Protein AF-A0A141RJ95-F1 (afdb_monomer_lite)

Foldseek 3Di:
DDKDAPPDDLCVQLVCQAVCNVVDDDDDDDDPPDDDDDLRIWDKDWDDDQQWTWIKTDRNVVRDIDIDIDRHPDGRSVVSNVVVVVVVVVD

Radius of gyration: 13.74 Å; chains: 1; bounding box: 33×29×35 Å

Structure (mmCIF, N/CA/C/O backbone):
data_AF-A0A141RJ95-F1
#
_entry.id   AF-A0A141RJ95-F1
#
loop_
_atom_site.group_PDB
_atom_site.id
_atom_site.type_symbol
_atom_site.label_atom_id
_atom_site.label_alt_id
_atom_site.label_comp_id
_atom_site.label_asym_id
_atom_site.label_entity_id
_atom_site.label_seq_id
_atom_site.pdbx_PDB_ins_code
_atom_site.Cartn_x
_atom_site.Cartn_y
_atom_site.Cartn_z
_atom_site.occupancy
_atom_site.B_iso_or_equiv
_atom_site.auth_seq_id
_atom_site.auth_comp_id
_atom_site.auth_asym_id
_atom_site.auth_atom_id
_atom_site.pdbx_PDB_model_num
ATOM 1 N N . TRP A 1 1 ? 3.811 -1.349 8.640 1.00 95.94 1 TRP A N 1
ATOM 2 C CA . TRP A 1 1 ? 2.672 -1.014 7.769 1.00 95.94 1 TRP A CA 1
ATOM 3 C C . TRP A 1 1 ? 2.672 0.475 7.518 1.00 95.94 1 TRP A C 1
ATOM 5 O O . TRP A 1 1 ? 3.040 1.210 8.426 1.00 95.94 1 TRP A O 1
ATOM 15 N N . GLU A 1 2 ? 2.277 0.897 6.324 1.00 96.44 2 GLU A N 1
ATOM 16 C CA . GLU A 1 2 ? 1.899 2.287 6.043 1.00 96.44 2 GLU A CA 1
ATOM 17 C C . GLU A 1 2 ? 0.369 2.372 6.145 1.00 96.44 2 GLU A C 1
ATOM 19 O O . GLU A 1 2 ? -0.324 1.417 5.778 1.00 96.44 2 GLU A O 1
ATOM 24 N N . MET A 1 3 ? -0.151 3.446 6.743 1.00 96.88 3 MET A N 1
ATOM 25 C CA . MET A 1 3 ? -1.560 3.550 7.139 1.00 96.88 3 MET A CA 1
ATOM 26 C C . MET A 1 3 ? -2.119 4.916 6.753 1.00 96.88 3 MET A C 1
ATOM 28 O O . MET A 1 3 ? -1.527 5.939 7.095 1.00 96.88 3 MET A O 1
ATOM 32 N N . LEU A 1 4 ? -3.270 4.925 6.081 1.00 96.75 4 LEU A N 1
ATOM 33 C CA . LEU A 1 4 ? -4.055 6.131 5.810 1.00 96.75 4 LEU A CA 1
ATOM 34 C C . LEU A 1 4 ? -5.459 5.969 6.389 1.00 96.75 4 LEU A C 1
ATOM 36 O O . LEU A 1 4 ? -6.014 4.870 6.356 1.00 96.75 4 LEU A O 1
ATOM 40 N N . ASN A 1 5 ? -6.042 7.056 6.896 1.00 96.44 5 ASN A N 1
ATOM 41 C CA . ASN A 1 5 ? -7.424 7.049 7.375 1.00 96.44 5 ASN A CA 1
ATOM 42 C C . ASN A 1 5 ? -8.370 6.638 6.243 1.00 96.44 5 ASN A C 1
ATOM 44 O O . ASN A 1 5 ? -8.238 7.118 5.121 1.00 96.44 5 ASN A O 1
ATOM 48 N N . TRP A 1 6 ? -9.316 5.754 6.542 1.00 95.81 6 TRP A N 1
ATOM 49 C CA . TRP A 1 6 ? -10.353 5.342 5.602 1.00 95.81 6 TRP A CA 1
ATOM 50 C C . TRP A 1 6 ? -11.630 6.181 5.818 1.00 95.81 6 TRP A C 1
ATOM 52 O O . TRP A 1 6 ? -11.994 6.401 6.975 1.00 95.81 6 TRP A O 1
ATOM 62 N N . PRO A 1 7 ? -12.338 6.624 4.756 1.00 95.38 7 PRO A N 1
ATOM 63 C CA . PRO A 1 7 ? -12.012 6.479 3.335 1.00 95.38 7 PRO A CA 1
ATOM 64 C C . PRO A 1 7 ? -10.841 7.366 2.895 1.00 95.38 7 PRO A C 1
ATOM 66 O O . PRO A 1 7 ? -10.694 8.496 3.353 1.00 95.38 7 PRO A O 1
ATOM 69 N N . VAL A 1 8 ? -10.028 6.845 1.974 1.00 94.94 8 VAL A N 1
ATOM 70 C CA . VAL A 1 8 ? -8.896 7.561 1.370 1.00 94.94 8 VAL A CA 1
ATOM 71 C C . VAL A 1 8 ? -9.090 7.661 -0.138 1.00 94.94 8 VAL A C 1
ATOM 73 O O . VAL A 1 8 ? -9.525 6.700 -0.769 1.00 94.94 8 VAL A O 1
ATOM 76 N N . ASP A 1 9 ? -8.758 8.813 -0.718 1.00 95.19 9 ASP A N 1
ATOM 77 C CA . ASP A 1 9 ? -8.808 9.035 -2.164 1.00 95.19 9 ASP A CA 1
ATOM 78 C C . ASP A 1 9 ? -7.745 8.201 -2.903 1.00 95.19 9 ASP A C 1
ATOM 80 O O . ASP A 1 9 ? -6.583 8.139 -2.484 1.00 95.19 9 ASP A O 1
ATOM 84 N N . ALA A 1 10 ? -8.133 7.595 -4.030 1.00 94.75 10 ALA A N 1
ATOM 85 C CA . ALA A 1 10 ? -7.265 6.734 -4.834 1.00 94.75 10 ALA A CA 1
ATOM 86 C C . ALA A 1 10 ? -5.949 7.421 -5.219 1.00 94.75 10 ALA A C 1
ATOM 88 O O . ALA A 1 10 ? -4.875 6.831 -5.093 1.00 94.75 10 ALA A O 1
ATOM 89 N N . LYS A 1 11 ? -6.000 8.695 -5.634 1.00 97.06 11 LYS A N 1
ATOM 90 C CA . LYS A 1 11 ? -4.810 9.440 -6.072 1.00 97.06 11 LYS A CA 1
ATOM 91 C C . LYS A 1 11 ? -3.836 9.649 -4.922 1.00 97.06 11 LYS A C 1
ATOM 93 O O . LYS A 1 11 ? -2.630 9.654 -5.155 1.00 97.06 11 LYS A O 1
ATOM 98 N N . THR A 1 12 ? -4.339 9.779 -3.694 1.00 96.81 12 THR A N 1
ATOM 99 C CA . THR A 1 12 ? -3.501 9.907 -2.494 1.00 96.81 12 THR A CA 1
ATOM 100 C C . THR A 1 12 ? -2.684 8.637 -2.267 1.00 96.81 12 THR A C 1
ATOM 102 O O . THR A 1 12 ? -1.464 8.708 -2.120 1.00 96.81 12 THR A O 1
ATOM 105 N N . VAL A 1 13 ? -3.325 7.465 -2.299 1.00 96.56 13 VAL A N 1
ATOM 106 C CA . VAL A 1 13 ? -2.630 6.186 -2.067 1.00 96.56 13 VAL A CA 1
ATOM 107 C C . VAL A 1 13 ? -1.700 5.839 -3.232 1.00 96.56 13 VAL A C 1
ATOM 109 O O . VAL A 1 13 ? -0.560 5.425 -3.017 1.00 96.56 13 VAL A O 1
ATOM 112 N N . VAL A 1 14 ? -2.160 6.035 -4.472 1.00 97.75 14 VAL A N 1
ATOM 113 C CA . VAL A 1 14 ? -1.368 5.765 -5.681 1.00 97.75 14 VAL A CA 1
ATOM 114 C C . VAL A 1 14 ? -0.147 6.681 -5.730 1.00 97.75 14 VAL A C 1
ATOM 116 O O . VAL A 1 14 ? 0.973 6.191 -5.884 1.00 97.75 14 VAL A O 1
ATOM 119 N N . GLY A 1 15 ? -0.331 7.987 -5.520 1.00 96.88 15 GLY A N 1
ATOM 120 C CA . GLY A 1 15 ? 0.757 8.965 -5.495 1.00 96.88 15 GLY A CA 1
ATOM 121 C C . GLY A 1 15 ? 1.764 8.710 -4.374 1.00 96.88 15 GLY A C 1
ATOM 122 O O . GLY A 1 15 ? 2.968 8.803 -4.605 1.00 96.88 15 GLY A O 1
ATOM 123 N N . GLY A 1 16 ? 1.294 8.302 -3.190 1.00 96.25 16 GLY A N 1
ATOM 124 C CA . GLY A 1 16 ? 2.150 7.932 -2.058 1.00 96.25 16 GLY A CA 1
ATOM 125 C C . GLY A 1 16 ? 3.047 6.715 -2.316 1.00 96.25 16 GLY A C 1
ATOM 126 O O . GLY A 1 16 ? 4.064 6.551 -1.651 1.00 96.25 16 GLY A O 1
ATOM 127 N N . SER A 1 17 ?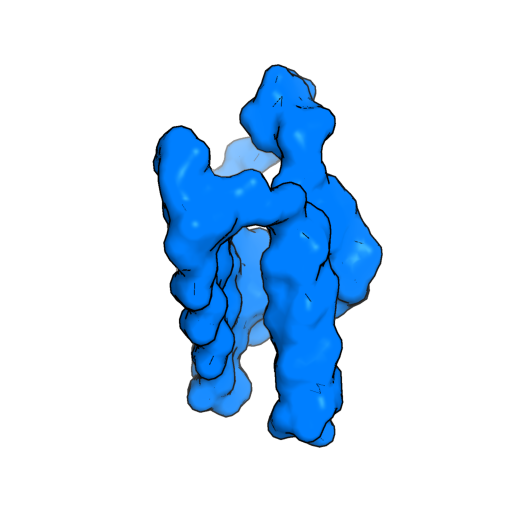 2.709 5.875 -3.299 1.00 96.94 17 SER A N 1
ATOM 128 C CA . SER A 1 17 ? 3.469 4.662 -3.632 1.00 96.94 17 SER A CA 1
ATOM 129 C C . SER A 1 17 ? 4.598 4.868 -4.652 1.00 96.94 17 SER A C 1
ATOM 131 O O . SER A 1 17 ? 5.319 3.917 -4.977 1.00 96.94 17 SER A O 1
ATOM 133 N N . ASP A 1 18 ? 4.743 6.088 -5.176 1.00 96.00 18 ASP A N 1
ATOM 134 C CA . ASP A 1 18 ? 5.723 6.434 -6.204 1.00 96.00 18 ASP A CA 1
ATOM 135 C C . ASP A 1 18 ? 7.162 6.472 -5.656 1.00 96.00 18 ASP A C 1
ATOM 137 O O . ASP A 1 18 ? 7.418 6.837 -4.506 1.00 96.00 18 ASP A O 1
ATOM 141 N N . ASN A 1 19 ? 8.139 6.148 -6.507 1.00 93.06 19 ASN A N 1
ATOM 142 C CA . ASN A 1 19 ? 9.555 6.193 -6.136 1.00 93.06 19 ASN A CA 1
ATOM 143 C C . ASN A 1 19 ? 10.024 7.600 -5.741 1.00 93.06 19 ASN A C 1
ATOM 145 O O . ASN A 1 19 ? 10.947 7.721 -4.941 1.00 93.06 19 ASN A O 1
ATOM 149 N N . LYS A 1 20 ? 9.397 8.660 -6.259 1.00 94.06 20 LYS A N 1
ATOM 150 C CA . LYS A 1 20 ? 9.674 10.041 -5.842 1.00 94.06 20 LYS A CA 1
ATOM 151 C C . LYS A 1 20 ? 9.378 10.262 -4.364 1.00 94.06 20 LYS A C 1
ATOM 153 O O . LYS A 1 20 ? 10.065 11.060 -3.748 1.00 94.06 20 LYS A O 1
ATOM 158 N N . VAL A 1 21 ? 8.389 9.564 -3.803 1.00 93.75 21 VAL A N 1
ATOM 159 C CA . VAL A 1 21 ? 8.087 9.602 -2.365 1.00 93.75 21 VAL A CA 1
ATOM 160 C C . VAL A 1 21 ? 9.083 8.722 -1.617 1.00 93.75 21 VAL A C 1
ATOM 162 O O . VAL A 1 21 ? 9.711 9.177 -0.668 1.00 93.75 21 VAL A O 1
ATOM 165 N N . ALA A 1 22 ? 9.291 7.487 -2.084 1.00 93.94 22 ALA A N 1
ATOM 166 C CA . ALA A 1 22 ? 10.147 6.513 -1.403 1.00 93.94 22 ALA A CA 1
ATOM 167 C C . ALA A 1 22 ? 11.635 6.912 -1.331 1.00 93.94 22 ALA A C 1
ATOM 169 O O . ALA A 1 22 ? 12.334 6.496 -0.411 1.00 93.94 22 ALA A O 1
ATOM 170 N N . LEU A 1 23 ? 12.131 7.673 -2.311 1.00 95.81 23 LEU A N 1
ATOM 171 C CA . LEU A 1 23 ? 13.540 8.071 -2.419 1.00 95.81 23 LEU A CA 1
ATOM 172 C C . LEU A 1 23 ? 13.805 9.507 -1.952 1.00 95.81 23 LEU A C 1
ATOM 174 O O . LEU A 1 23 ? 14.964 9.921 -1.911 1.00 95.81 23 LEU A O 1
ATOM 178 N N . ALA A 1 24 ? 12.763 10.278 -1.632 1.00 95.94 24 ALA A N 1
ATOM 179 C CA . ALA A 1 24 ? 12.921 11.653 -1.180 1.00 95.94 24 ALA A CA 1
ATOM 180 C C . ALA A 1 24 ? 12.997 11.742 0.350 1.00 95.94 24 ALA A C 1
ATOM 182 O O . ALA A 1 24 ? 12.291 11.015 1.053 1.00 95.94 24 ALA A O 1
ATOM 183 N N . PRO A 1 25 ? 13.790 12.681 0.894 1.00 96.69 25 PRO A N 1
ATOM 184 C CA . PRO A 1 25 ? 13.602 13.111 2.268 1.00 96.69 25 PRO A CA 1
ATOM 185 C C . PRO A 1 25 ? 12.258 13.838 2.379 1.00 96.69 25 PRO A C 1
ATOM 187 O O . PRO A 1 25 ? 11.968 14.751 1.603 1.00 96.69 25 PRO A O 1
ATOM 190 N N . LEU A 1 26 ? 11.447 13.448 3.358 1.00 94.38 26 LEU A N 1
ATOM 191 C CA . LEU A 1 26 ? 10.154 14.066 3.630 1.00 94.38 26 LEU A CA 1
ATOM 192 C C . LEU A 1 26 ? 10.157 14.631 5.054 1.00 94.38 26 LEU A C 1
ATOM 194 O O . LEU A 1 26 ? 10.620 13.944 5.968 1.00 94.38 26 LEU A O 1
ATOM 198 N N . PRO A 1 27 ? 9.664 15.864 5.270 1.00 96.25 27 PRO A N 1
ATOM 199 C CA . PRO A 1 27 ? 9.456 16.364 6.620 1.00 96.25 27 PRO A CA 1
ATOM 200 C C . PRO A 1 27 ? 8.427 15.483 7.333 1.00 96.25 27 PRO A C 1
ATOM 202 O O . PRO A 1 27 ? 7.431 15.067 6.740 1.00 96.25 27 PRO A O 1
ATOM 205 N N . VAL A 1 28 ? 8.667 15.213 8.612 1.00 95.44 28 VAL A N 1
ATOM 206 C CA . VAL A 1 28 ? 7.795 14.379 9.444 1.00 95.44 28 VAL A CA 1
ATOM 207 C C . VAL A 1 28 ? 7.378 15.145 10.691 1.00 95.44 28 VAL A C 1
ATOM 209 O O 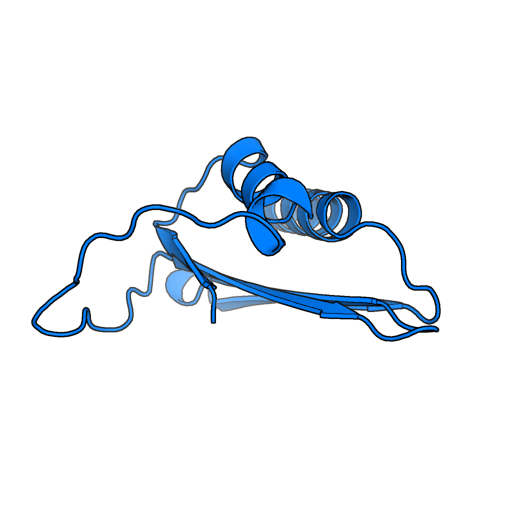. VAL A 1 28 ? 8.152 15.932 11.234 1.00 95.44 28 VAL A O 1
ATOM 212 N N . ALA A 1 29 ? 6.152 14.901 11.145 1.00 96.81 29 ALA A N 1
ATOM 213 C CA . ALA A 1 29 ? 5.686 15.317 12.459 1.00 96.81 29 ALA A CA 1
ATOM 214 C C . ALA A 1 29 ? 5.706 14.097 13.384 1.00 96.81 29 ALA A C 1
ATOM 216 O O . ALA A 1 29 ? 5.161 13.047 13.038 1.00 96.81 29 ALA A O 1
ATOM 217 N N . GLU A 1 30 ? 6.349 14.225 14.543 1.00 97.06 30 GLU A N 1
ATOM 218 C CA . GLU A 1 30 ? 6.334 13.170 15.553 1.00 97.06 30 GLU A CA 1
ATOM 219 C C . GLU A 1 30 ? 4.912 12.979 16.096 1.00 97.0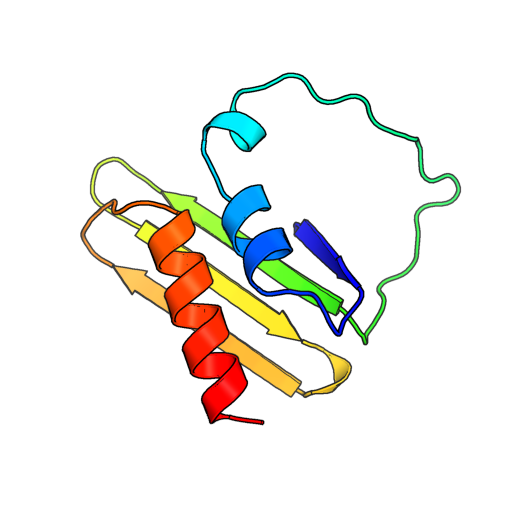6 30 GLU A C 1
ATOM 221 O O . GLU A 1 30 ? 4.201 13.944 16.380 1.00 97.06 30 GLU A O 1
ATOM 226 N N . VAL A 1 31 ? 4.510 11.720 16.266 1.00 95.75 31 VAL A N 1
ATOM 227 C CA . VAL A 1 31 ? 3.258 11.351 16.929 1.00 95.75 31 VAL A CA 1
ATOM 228 C C . VAL A 1 31 ? 3.606 10.786 18.302 1.00 95.75 31 VAL A C 1
ATOM 230 O O . VAL A 1 31 ? 4.047 9.641 18.412 1.00 95.75 31 VAL A O 1
ATOM 233 N N . ASN A 1 32 ? 3.430 11.607 19.338 1.00 96.25 32 ASN A N 1
ATOM 234 C CA . ASN A 1 32 ? 3.740 11.260 20.721 1.00 96.25 32 ASN A CA 1
ATOM 235 C C . ASN A 1 32 ? 2.539 11.595 21.635 1.00 96.25 32 ASN A C 1
ATOM 237 O O . ASN A 1 32 ? 2.163 12.767 21.719 1.00 96.25 32 ASN A O 1
ATOM 241 N N . PRO A 1 33 ? 1.918 10.603 22.309 1.00 95.88 33 PRO A N 1
ATOM 242 C CA . PRO A 1 33 ? 2.276 9.180 22.313 1.00 95.88 33 PRO A CA 1
ATOM 243 C C . PRO A 1 33 ? 1.978 8.488 20.969 1.00 95.88 33 PRO A C 1
ATOM 245 O O . PRO A 1 33 ? 1.197 9.021 20.177 1.00 95.88 33 PRO A O 1
ATOM 248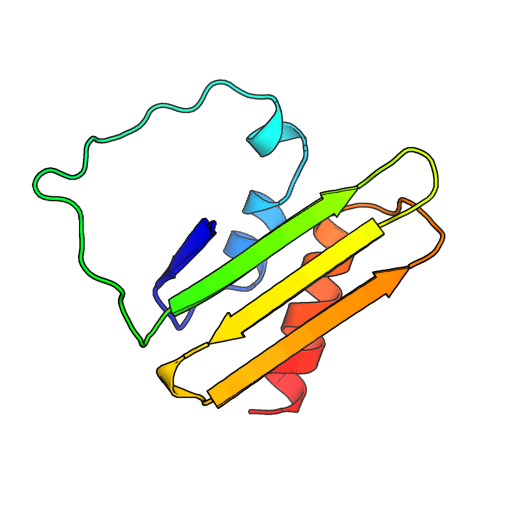 N N . PRO A 1 34 ? 2.552 7.294 20.705 1.00 95.81 34 PRO A N 1
ATOM 249 C CA . PRO A 1 34 ? 2.223 6.516 19.516 1.00 95.81 34 PRO A CA 1
ATOM 250 C C . PRO A 1 34 ? 0.712 6.318 19.376 1.00 95.81 34 PRO A C 1
ATOM 252 O O . PRO A 1 34 ? 0.037 5.912 20.325 1.00 95.81 34 PRO A O 1
ATOM 255 N N . ALA A 1 35 ? 0.181 6.590 18.184 1.00 93.25 35 ALA A N 1
ATOM 256 C CA . ALA A 1 35 ? -1.237 6.397 17.921 1.00 93.25 35 ALA A CA 1
ATOM 257 C C . ALA A 1 35 ? -1.608 4.900 18.000 1.00 93.25 35 ALA A C 1
ATOM 259 O O . ALA A 1 35 ? -0.873 4.056 17.473 1.00 93.25 35 ALA A O 1
ATOM 260 N N . PRO A 1 36 ? -2.746 4.543 18.626 1.00 94.44 36 PRO A N 1
ATOM 261 C 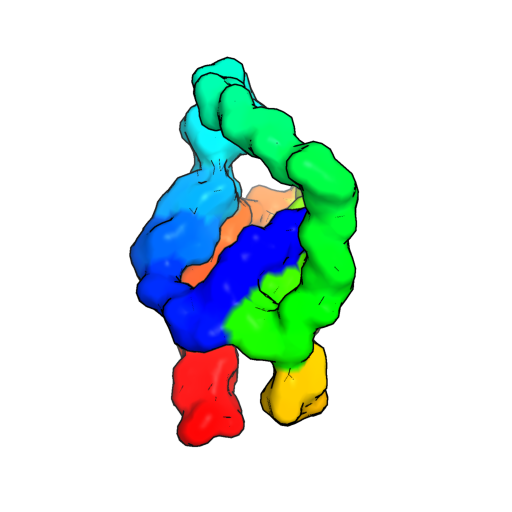CA . PRO A 1 36 ? -3.236 3.172 18.608 1.00 94.44 36 PRO A CA 1
ATOM 262 C C . PRO A 1 36 ? -3.689 2.770 17.191 1.00 94.44 36 PRO A C 1
ATOM 264 O O . PRO A 1 36 ? -3.986 3.638 16.367 1.00 94.44 36 PRO A O 1
ATOM 267 N N . PRO A 1 37 ? -3.806 1.463 16.894 1.00 93.50 37 PRO A N 1
ATOM 268 C CA . PRO A 1 37 ? -4.362 1.001 15.626 1.00 93.50 37 PRO A CA 1
ATOM 269 C C . PRO A 1 37 ? -5.783 1.532 15.396 1.00 93.50 37 PRO A C 1
ATOM 271 O O . PRO A 1 37 ? -6.673 1.337 16.226 1.00 93.50 37 PRO A O 1
ATOM 274 N N . VAL A 1 38 ? -6.012 2.151 14.238 1.00 96.56 38 VAL A N 1
ATOM 275 C CA . VAL A 1 38 ? -7.329 2.636 13.809 1.00 96.56 38 VAL A CA 1
ATOM 276 C C . VAL A 1 38 ? -7.946 1.602 12.864 1.00 96.56 38 VAL A C 1
ATOM 278 O O . VAL A 1 38 ? -7.320 1.179 11.895 1.00 96.56 38 VAL A O 1
ATOM 281 N N . LYS A 1 39 ? -9.171 1.141 13.154 1.00 97.38 39 LYS A N 1
ATOM 282 C CA . LYS A 1 39 ? -9.839 0.123 12.317 1.00 97.38 39 LYS A CA 1
ATOM 283 C C . LYS A 1 39 ? -10.312 0.683 10.970 1.00 97.38 39 LYS A C 1
ATOM 285 O O . LYS A 1 39 ? -10.292 -0.047 9.979 1.00 97.38 39 LYS A O 1
ATOM 290 N N . ALA A 1 40 ? -10.683 1.964 10.947 1.00 97.69 40 ALA A N 1
ATOM 291 C CA . ALA A 1 40 ? -10.977 2.750 9.753 1.00 97.69 40 ALA A CA 1
ATOM 292 C C . ALA A 1 40 ? -9.674 3.205 9.083 1.00 97.69 40 ALA A C 1
ATOM 294 O O . ALA A 1 40 ? -9.300 4.380 9.113 1.00 97.69 40 ALA A O 1
ATOM 295 N N . SER A 1 41 ? -8.913 2.260 8.533 1.00 97.75 41 SER A N 1
ATOM 296 C CA . SER A 1 41 ? -7.640 2.568 7.881 1.00 97.75 41 SER A CA 1
ATOM 297 C C . SER A 1 41 ? -7.373 1.676 6.684 1.00 97.75 41 SER A C 1
ATOM 299 O O . SER A 1 41 ? -7.585 0.468 6.738 1.00 97.75 41 SER A O 1
ATOM 301 N N . TRP A 1 42 ? -6.851 2.283 5.623 1.00 97.75 42 TRP A N 1
ATOM 302 C CA . TRP A 1 42 ? -6.181 1.584 4.539 1.00 97.75 42 TRP A CA 1
ATOM 303 C C . TRP A 1 42 ? -4.769 1.226 4.995 1.00 97.75 42 TRP A C 1
ATOM 305 O O . TRP A 1 42 ? -3.886 2.085 5.071 1.00 97.75 42 TRP A O 1
ATOM 315 N N . VAL A 1 43 ? -4.569 -0.041 5.345 1.00 98.31 43 VAL A N 1
ATOM 316 C CA . VAL A 1 43 ? -3.286 -0.566 5.812 1.00 98.31 43 VAL A CA 1
ATOM 317 C C . VAL A 1 43 ? -2.624 -1.298 4.658 1.00 98.31 43 VAL A C 1
ATOM 319 O O . VAL A 1 43 ? -3.191 -2.258 4.141 1.00 98.31 43 VAL A O 1
ATOM 322 N N . HIS A 1 44 ? -1.436 -0.866 4.231 1.00 98.38 44 HIS A N 1
ATOM 323 C CA . HIS A 1 44 ? -0.811 -1.436 3.036 1.00 98.38 44 HIS A CA 1
ATOM 324 C C . HIS A 1 44 ? 0.715 -1.506 3.077 1.00 98.38 44 HIS A C 1
ATOM 326 O O . HIS A 1 44 ? 1.382 -0.911 3.934 1.00 98.38 44 HIS A O 1
ATOM 332 N N . LYS A 1 45 ? 1.270 -2.280 2.136 1.00 98.69 45 LYS A N 1
ATOM 333 C CA . LYS A 1 45 ? 2.706 -2.331 1.855 1.00 98.69 45 LYS A CA 1
ATOM 334 C C . LYS A 1 45 ? 3.011 -2.841 0.443 1.00 98.69 45 LYS A C 1
ATOM 336 O O . LYS A 1 45 ? 2.457 -3.845 0.002 1.00 98.69 45 LYS A O 1
ATOM 341 N N . THR A 1 46 ? 3.952 -2.183 -0.237 1.00 98.50 46 THR A N 1
ATOM 342 C CA . THR A 1 46 ? 4.620 -2.671 -1.458 1.00 98.50 46 THR A CA 1
ATOM 343 C C . THR A 1 46 ? 5.926 -3.401 -1.126 1.00 98.50 46 THR A C 1
ATOM 345 O O . THR A 1 46 ? 6.613 -3.051 -0.162 1.00 98.50 46 THR A O 1
ATOM 348 N N . GLY A 1 47 ? 6.299 -4.390 -1.942 1.00 98.12 47 GLY A N 1
ATOM 349 C CA . GLY A 1 47 ? 7.590 -5.078 -1.856 1.00 98.12 47 GLY A CA 1
ATOM 350 C C . GLY A 1 47 ? 8.103 -5.492 -3.232 1.00 98.12 47 GLY A C 1
ATOM 351 O O . GLY A 1 47 ? 7.323 -5.889 -4.093 1.00 98.12 47 GLY A O 1
ATOM 352 N N . SER A 1 48 ? 9.408 -5.383 -3.473 1.00 98.19 48 SER A N 1
ATOM 353 C CA . SER A 1 48 ? 10.002 -5.715 -4.774 1.00 98.19 48 SER A CA 1
ATOM 354 C C . SER A 1 48 ? 11.379 -6.349 -4.614 1.00 98.19 48 SER A C 1
ATOM 356 O O . SER A 1 48 ? 12.138 -5.983 -3.720 1.00 98.19 48 SER A O 1
ATOM 358 N N . THR A 1 49 ? 11.714 -7.260 -5.522 1.00 97.88 49 THR A N 1
ATOM 359 C CA . THR A 1 49 ? 13.085 -7.734 -5.773 1.00 97.88 49 THR A CA 1
ATOM 360 C C . THR A 1 49 ? 13.416 -7.531 -7.256 1.00 97.88 49 THR A C 1
ATOM 362 O O . THR A 1 49 ? 12.618 -6.946 -7.992 1.00 97.88 49 THR A O 1
ATOM 365 N N . GLY A 1 50 ? 14.568 -8.022 -7.727 1.00 96.31 50 GLY A N 1
ATOM 366 C CA . GLY A 1 50 ? 14.931 -7.942 -9.149 1.00 96.31 50 GLY A CA 1
ATOM 367 C C . GLY A 1 50 ? 13.943 -8.650 -10.089 1.00 96.31 50 GLY A C 1
ATOM 368 O O . GLY A 1 50 ? 13.791 -8.233 -11.232 1.00 96.31 50 GLY A O 1
ATOM 369 N N . GLY A 1 51 ? 13.237 -9.681 -9.607 1.00 97.81 51 GLY A N 1
ATOM 370 C CA . GLY A 1 51 ? 12.303 -10.478 -10.413 1.00 97.81 51 GLY A CA 1
ATOM 371 C C . GLY A 1 51 ? 10.855 -10.468 -9.929 1.00 97.81 51 GLY A C 1
ATOM 372 O O . GLY A 1 51 ? 9.995 -10.975 -10.634 1.00 97.81 51 GLY A O 1
ATOM 373 N N . PHE A 1 52 ? 10.556 -9.905 -8.757 1.00 98.75 52 PHE A N 1
ATOM 374 C CA . PHE A 1 52 ? 9.233 -10.027 -8.140 1.00 98.75 52 PHE A CA 1
ATOM 375 C C . PHE A 1 52 ? 8.653 -8.683 -7.731 1.00 98.75 52 PHE A C 1
ATOM 377 O O . PHE A 1 52 ? 9.375 -7.767 -7.331 1.00 98.75 52 PHE A O 1
ATOM 384 N N . GLY A 1 53 ? 7.327 -8.610 -7.787 1.00 98.50 53 GLY A N 1
ATOM 385 C CA . GLY A 1 53 ? 6.538 -7.514 -7.259 1.00 98.50 53 GLY A CA 1
ATOM 386 C C . GLY A 1 53 ? 5.403 -8.035 -6.390 1.00 98.50 53 GLY A C 1
ATOM 387 O O . GLY A 1 53 ? 4.666 -8.931 -6.797 1.00 98.50 53 GLY A O 1
ATOM 388 N N . SER A 1 54 ? 5.252 -7.467 -5.200 1.00 98.69 54 SER A N 1
ATOM 389 C CA . SER A 1 54 ? 4.151 -7.746 -4.289 1.00 98.69 54 SER A CA 1
ATOM 390 C C . SER A 1 54 ? 3.450 -6.471 -3.836 1.00 98.69 54 SER A C 1
ATOM 392 O O . SER A 1 54 ? 4.033 -5.375 -3.801 1.00 98.69 54 SER A O 1
ATOM 394 N N . TYR A 1 55 ? 2.178 -6.634 -3.494 1.00 98.75 55 TYR A N 1
ATOM 395 C CA . TYR A 1 55 ? 1.385 -5.639 -2.798 1.00 98.75 55 TYR A CA 1
ATOM 396 C C . TYR A 1 55 ? 0.380 -6.319 -1.870 1.00 98.75 55 TYR A C 1
ATOM 398 O O . TYR A 1 55 ? -0.229 -7.326 -2.233 1.00 98.75 55 TYR A O 1
ATOM 406 N N . VAL A 1 56 ? 0.227 -5.769 -0.669 1.00 98.81 56 VAL A N 1
ATOM 407 C CA . VAL A 1 56 ? -0.794 -6.171 0.301 1.00 98.81 56 VAL A CA 1
ATOM 408 C C . VAL A 1 56 ? -1.524 -4.919 0.760 1.00 98.81 56 VAL A C 1
ATOM 410 O O . VAL A 1 56 ? -0.869 -3.930 1.095 1.00 98.81 56 VAL A O 1
ATOM 413 N N . ALA A 1 57 ? -2.852 -4.978 0.805 1.00 98.38 57 ALA A N 1
ATOM 414 C CA . ALA A 1 57 ? -3.703 -3.943 1.380 1.00 98.38 57 ALA A CA 1
ATOM 415 C C . ALA A 1 57 ? -4.884 -4.565 2.128 1.00 98.38 57 ALA A C 1
ATOM 417 O O . ALA A 1 57 ? -5.404 -5.597 1.711 1.00 98.38 57 ALA A O 1
ATOM 418 N N . PHE A 1 58 ? -5.322 -3.955 3.224 1.00 97.94 58 PHE A N 1
ATOM 419 C CA . PHE A 1 58 ? -6.520 -4.377 3.946 1.00 97.94 58 PHE A CA 1
ATOM 420 C C . PHE A 1 58 ? -7.151 -3.225 4.730 1.00 97.94 58 PHE A C 1
ATOM 422 O O . PHE A 1 58 ? -6.476 -2.259 5.090 1.00 97.94 58 PHE A O 1
ATOM 429 N N . ILE A 1 59 ? -8.451 -3.355 5.011 1.00 98.00 59 ILE A N 1
ATOM 430 C CA . ILE A 1 59 ? -9.221 -2.435 5.856 1.00 98.00 59 ILE A CA 1
ATOM 431 C C . ILE A 1 59 ? -9.816 -3.234 7.024 1.00 98.00 59 ILE A C 1
ATOM 433 O O . ILE A 1 59 ? -10.762 -4.002 6.813 1.00 98.00 59 ILE A O 1
ATOM 437 N N . PRO A 1 60 ? -9.294 -3.078 8.260 1.00 98.06 60 PRO A N 1
ATOM 438 C CA . PRO A 1 60 ? -9.713 -3.888 9.401 1.00 98.06 60 PRO A CA 1
ATOM 439 C C . PRO A 1 60 ? -11.216 -3.843 9.689 1.00 98.06 60 PRO A C 1
ATOM 441 O O . PRO A 1 60 ? -11.818 -4.889 9.919 1.00 98.06 60 PRO A O 1
ATOM 444 N N . GLU A 1 61 ? -11.850 -2.668 9.662 1.00 97.50 61 GLU A N 1
ATOM 445 C CA . GLU A 1 61 ? -13.291 -2.555 9.948 1.00 97.50 61 GLU A CA 1
ATOM 446 C C . GLU A 1 61 ? -14.186 -3.217 8.895 1.00 97.50 61 GLU A C 1
ATOM 448 O O . GLU A 1 61 ? -15.294 -3.635 9.218 1.00 97.50 61 GLU A O 1
ATOM 453 N N . LYS A 1 62 ? -13.696 -3.359 7.657 1.00 96.50 62 LYS A N 1
ATOM 454 C CA . LYS A 1 62 ? -14.419 -4.021 6.565 1.00 96.50 62 LYS A CA 1
ATOM 455 C C . LYS A 1 62 ? -14.154 -5.523 6.496 1.00 96.50 62 LYS A C 1
ATOM 457 O O . LYS A 1 62 ? -14.792 -6.196 5.697 1.00 96.50 62 LYS A O 1
ATOM 462 N N . GLN A 1 63 ? -13.210 -6.043 7.289 1.00 96.62 63 GLN A N 1
ATOM 463 C CA . GLN A 1 63 ? -12.752 -7.437 7.204 1.00 96.62 63 GLN A CA 1
ATOM 464 C C . GLN A 1 63 ? -12.367 -7.836 5.763 1.00 96.62 63 GLN A C 1
ATOM 466 O O . GLN A 1 63 ? -12.607 -8.959 5.326 1.00 96.62 63 GLN A O 1
ATOM 471 N N . LEU A 1 64 ? -11.766 -6.899 5.023 1.00 96.88 64 LEU A N 1
ATOM 472 C CA . LEU A 1 64 ? -11.414 -7.053 3.612 1.00 96.88 64 LEU A CA 1
ATOM 473 C C . LEU A 1 64 ? -9.905 -6.902 3.437 1.00 96.88 64 LEU A C 1
ATOM 475 O O . LEU A 1 64 ? -9.317 -5.937 3.930 1.00 96.88 64 LEU A O 1
ATOM 479 N N . GLY A 1 65 ? -9.291 -7.840 2.714 1.00 97.88 65 GLY A N 1
ATOM 480 C CA . GLY A 1 65 ? -7.873 -7.817 2.369 1.00 97.88 65 GLY A CA 1
ATOM 481 C C . GLY A 1 65 ? -7.616 -8.262 0.931 1.00 97.88 65 GLY A C 1
ATOM 482 O O . GLY A 1 65 ? -8.314 -9.122 0.401 1.00 97.88 65 GLY A O 1
ATOM 483 N N . ILE A 1 66 ? -6.597 -7.671 0.314 1.00 98.56 66 ILE A N 1
ATOM 484 C CA . ILE A 1 66 ? -6.151 -7.918 -1.056 1.00 98.56 66 ILE A CA 1
ATOM 485 C C . ILE A 1 66 ? -4.660 -8.253 -1.009 1.00 98.56 66 ILE A C 1
ATOM 487 O O . ILE A 1 66 ? -3.858 -7.521 -0.422 1.00 98.56 66 ILE A O 1
ATOM 491 N N . VAL A 1 67 ? -4.286 -9.357 -1.655 1.00 98.75 67 VAL A N 1
ATOM 492 C CA . VAL A 1 67 ? -2.894 -9.780 -1.832 1.00 98.75 67 VAL A CA 1
ATOM 493 C C . VAL A 1 67 ? -2.634 -9.966 -3.318 1.00 98.75 67 VAL A C 1
ATOM 495 O O . VAL A 1 67 ? -3.329 -10.725 -3.989 1.00 98.75 67 VAL A O 1
ATOM 498 N N . MET A 1 68 ? -1.612 -9.286 -3.827 1.00 98.81 68 MET A N 1
ATOM 499 C CA . MET A 1 68 ? -1.171 -9.381 -5.214 1.00 98.81 68 MET A CA 1
ATOM 500 C C . MET A 1 68 ? 0.293 -9.802 -5.250 1.00 98.81 68 MET A C 1
ATOM 502 O O . MET A 1 68 ? 1.154 -9.130 -4.678 1.00 98.81 68 MET A O 1
ATOM 506 N N . LEU A 1 69 ? 0.581 -10.896 -5.952 1.00 98.75 69 LEU A N 1
ATOM 507 C CA . LEU A 1 69 ? 1.929 -11.421 -6.144 1.00 98.75 69 LEU A CA 1
ATOM 508 C C . LEU A 1 69 ? 2.196 -11.584 -7.639 1.00 98.75 69 LEU A C 1
ATOM 510 O O . LEU A 1 69 ? 1.382 -12.159 -8.357 1.00 98.75 69 LEU A O 1
ATOM 514 N N . ALA A 1 70 ? 3.342 -11.094 -8.101 1.00 98.75 70 ALA A N 1
ATOM 515 C CA . ALA A 1 70 ? 3.780 -11.227 -9.482 1.00 98.75 70 ALA A CA 1
ATOM 516 C C . ALA A 1 70 ? 5.255 -11.626 -9.564 1.00 98.75 70 ALA A C 1
ATOM 518 O O . ALA A 1 70 ? 6.105 -11.108 -8.837 1.00 98.75 70 ALA A O 1
ATOM 519 N N . ASN A 1 71 ? 5.570 -12.476 -10.538 1.00 98.44 71 ASN A N 1
ATOM 520 C CA . ASN A 1 71 ? 6.927 -12.839 -10.961 1.00 98.44 71 ASN A CA 1
ATOM 521 C C . ASN A 1 71 ? 7.527 -11.816 -11.948 1.00 98.44 71 ASN A C 1
ATOM 523 O O . ASN A 1 71 ? 8.289 -12.166 -12.849 1.00 98.44 71 ASN A O 1
ATOM 527 N N . LYS A 1 72 ? 7.150 -10.543 -11.791 1.00 97.69 72 LYS A N 1
ATOM 528 C CA . LYS A 1 72 ? 7.734 -9.400 -12.489 1.00 97.69 72 LYS A CA 1
ATOM 529 C C . LYS A 1 72 ? 7.729 -8.205 -11.548 1.00 97.69 72 LYS A C 1
ATOM 531 O O . LYS A 1 72 ? 6.709 -7.910 -10.929 1.00 97.69 72 LYS A O 1
ATOM 536 N N . SER A 1 73 ? 8.844 -7.487 -11.464 1.00 97.19 73 SER A N 1
ATOM 537 C CA . SER A 1 73 ? 8.898 -6.213 -10.744 1.00 97.19 73 SER A CA 1
ATOM 538 C C . SER A 1 73 ? 8.324 -5.101 -11.630 1.00 97.19 73 SER A C 1
ATOM 540 O O . SER A 1 73 ? 9.029 -4.502 -12.439 1.00 97.19 73 SER A O 1
ATOM 542 N N . TYR A 1 74 ? 7.009 -4.886 -11.548 1.00 97.44 74 TYR A N 1
ATOM 543 C CA . TYR A 1 74 ? 6.296 -3.811 -12.259 1.00 97.44 74 TYR A CA 1
ATOM 544 C C . TYR A 1 74 ? 6.022 -2.611 -11.328 1.00 97.44 74 TYR A C 1
ATOM 546 O O . TYR A 1 74 ? 6.158 -2.766 -10.110 1.00 97.44 74 TYR A O 1
ATOM 554 N N . PRO A 1 75 ? 5.668 -1.419 -11.847 1.00 98.12 75 PRO A N 1
ATOM 555 C CA . PRO A 1 75 ? 5.590 -0.191 -11.049 1.00 98.12 75 PRO A CA 1
ATOM 556 C C . PRO A 1 75 ? 4.666 -0.292 -9.829 1.00 98.12 75 PRO A C 1
ATOM 558 O O . PRO A 1 75 ? 3.555 -0.803 -9.942 1.00 98.12 75 PRO A O 1
ATOM 561 N N . ASN A 1 76 ? 5.100 0.245 -8.683 1.00 98.38 76 ASN A N 1
ATOM 562 C CA . ASN A 1 76 ? 4.285 0.303 -7.463 1.00 98.38 76 ASN A CA 1
ATOM 563 C C . ASN A 1 76 ? 2.929 1.008 -7.675 1.00 98.38 76 ASN A C 1
ATOM 565 O O . ASN A 1 76 ? 1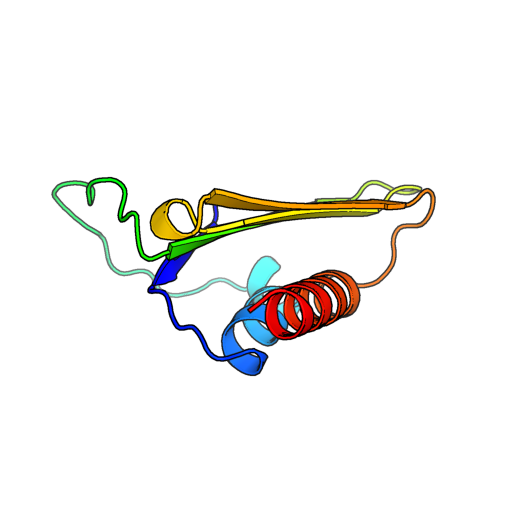.930 0.410 -7.274 1.00 98.38 76 ASN A O 1
ATOM 569 N N . PRO A 1 77 ? 2.844 2.176 -8.355 1.00 98.44 77 PRO A N 1
ATOM 570 C CA . PRO A 1 77 ? 1.562 2.837 -8.608 1.00 98.44 77 PRO A CA 1
ATOM 571 C C . PRO A 1 77 ? 0.530 1.936 -9.291 1.00 98.44 77 PRO A C 1
ATOM 573 O O . PRO A 1 77 ? -0.611 1.884 -8.850 1.00 98.44 77 PRO A O 1
ATOM 576 N N . ALA A 1 78 ? 0.951 1.131 -10.272 1.00 98.44 78 ALA A N 1
ATOM 577 C CA . ALA A 1 78 ? 0.062 0.197 -10.963 1.00 98.44 78 ALA A CA 1
ATOM 578 C C . ALA A 1 78 ? -0.461 -0.925 -10.044 1.00 98.44 78 ALA A C 1
ATOM 580 O O . ALA A 1 78 ? -1.569 -1.418 -10.234 1.00 98.44 78 ALA A O 1
ATOM 581 N N . ARG A 1 79 ? 0.316 -1.334 -9.027 1.00 98.50 79 ARG A N 1
ATOM 582 C CA . ARG A 1 79 ? -0.129 -2.310 -8.012 1.00 98.50 79 ARG A CA 1
ATOM 583 C C . ARG A 1 79 ? -1.231 -1.720 -7.144 1.00 98.50 79 ARG A C 1
ATOM 585 O O . ARG A 1 79 ? -2.241 -2.371 -6.896 1.00 98.50 79 ARG A O 1
ATOM 592 N N . VAL A 1 80 ? -0.998 -0.498 -6.670 1.00 98.38 80 VAL A N 1
ATOM 593 C CA . VAL A 1 80 ? -1.903 0.208 -5.761 1.00 98.38 80 VAL A CA 1
ATOM 594 C C . VAL A 1 80 ? -3.200 0.580 -6.471 1.00 98.38 80 VAL A C 1
ATOM 596 O O . VAL A 1 80 ? -4.268 0.362 -5.913 1.00 98.38 80 VAL A O 1
ATOM 599 N N . GLU A 1 81 ? -3.115 1.064 -7.709 1.00 98.50 81 GLU A N 1
ATOM 600 C CA . GLU A 1 81 ? -4.271 1.393 -8.548 1.00 98.50 81 GLU A CA 1
ATOM 601 C C . GLU A 1 81 ? -5.151 0.163 -8.799 1.00 98.50 81 GLU A C 1
ATOM 603 O O . GLU A 1 81 ? -6.350 0.191 -8.528 1.00 98.50 81 GLU A O 1
ATOM 608 N N . ALA A 1 82 ? -4.554 -0.959 -9.213 1.00 98.50 82 ALA A N 1
ATOM 609 C CA . ALA A 1 82 ? -5.292 -2.202 -9.416 1.00 98.50 82 ALA A CA 1
ATOM 610 C C . ALA A 1 82 ? -5.979 -2.697 -8.130 1.00 98.50 82 ALA A C 1
ATOM 612 O O . ALA A 1 82 ? -7.137 -3.110 -8.167 1.00 98.50 82 ALA A O 1
ATOM 613 N N . ALA A 1 83 ? -5.297 -2.632 -6.982 1.00 98.25 83 ALA A N 1
ATOM 614 C CA . ALA A 1 83 ? -5.892 -3.003 -5.701 1.00 98.25 83 ALA A CA 1
ATOM 615 C C . ALA A 1 83 ? -7.026 -2.058 -5.277 1.00 98.25 83 ALA A C 1
ATOM 617 O O . ALA A 1 83 ? -8.011 -2.520 -4.705 1.00 98.25 83 ALA A O 1
ATOM 618 N N . TYR A 1 84 ? -6.911 -0.758 -5.563 1.00 97.38 84 TYR A N 1
ATOM 619 C CA . TYR A 1 84 ? -7.976 0.205 -5.291 1.00 97.38 84 TYR A CA 1
ATOM 620 C C . TYR A 1 84 ? -9.213 -0.082 -6.151 1.00 97.38 84 TYR A C 1
ATOM 622 O O . TYR A 1 84 ? -10.320 -0.110 -5.627 1.00 97.38 84 TYR A O 1
ATOM 630 N N . HIS A 1 85 ? -9.042 -0.420 -7.430 1.00 97.88 85 HIS A N 1
ATOM 631 C CA . HIS A 1 85 ? -10.165 -0.834 -8.278 1.00 97.88 85 HIS A CA 1
ATOM 632 C C . HIS A 1 85 ? -10.824 -2.140 -7.822 1.00 97.88 85 HIS A C 1
ATOM 634 O O . HIS A 1 85 ? -12.048 -2.254 -7.851 1.00 97.88 85 HIS A O 1
ATOM 640 N N . ILE A 1 86 ? -10.043 -3.128 -7.366 1.00 97.62 86 ILE A N 1
ATOM 641 C CA . ILE A 1 86 ? -10.611 -4.350 -6.772 1.00 97.62 86 ILE A CA 1
ATOM 642 C C . ILE A 1 86 ? -11.412 -4.000 -5.515 1.00 97.62 86 ILE A C 1
ATOM 644 O O . ILE A 1 86 ? -12.504 -4.524 -5.322 1.00 97.62 86 ILE A O 1
ATOM 648 N N . LEU A 1 87 ? -10.889 -3.111 -4.668 1.00 94.75 87 LEU A N 1
ATOM 649 C CA . LEU A 1 87 ? -11.591 -2.643 -3.481 1.00 94.75 87 LEU A CA 1
ATOM 650 C C . LEU A 1 87 ? -12.926 -1.978 -3.839 1.00 94.75 87 LEU A C 1
ATOM 652 O O . LEU A 1 87 ? -13.928 -2.314 -3.218 1.00 94.75 87 LEU A O 1
ATOM 656 N N . GLU A 1 88 ? -12.943 -1.055 -4.803 1.00 93.56 88 GLU A N 1
ATOM 657 C CA . GLU A 1 88 ? -14.163 -0.372 -5.259 1.00 93.56 88 GLU A CA 1
ATOM 658 C C . GLU A 1 88 ? -15.219 -1.366 -5.753 1.00 93.56 88 GLU A C 1
ATOM 660 O O . GLU A 1 88 ? -16.395 -1.213 -5.447 1.00 93.56 88 GLU A O 1
ATOM 665 N N . ALA A 1 89 ? -14.802 -2.416 -6.464 1.00 96.19 89 ALA A N 1
ATOM 666 C CA . ALA A 1 89 ? -15.709 -3.443 -6.973 1.00 96.19 89 ALA A CA 1
ATOM 667 C C . ALA A 1 89 ? -16.281 -4.377 -5.888 1.00 96.19 89 ALA A C 1
ATOM 669 O O . ALA A 1 89 ? -17.254 -5.083 -6.145 1.00 96.19 89 ALA A O 1
ATOM 670 N N . LEU A 1 90 ? -15.663 -4.429 -4.704 1.00 91.81 90 LEU A N 1
ATOM 671 C CA . LEU A 1 90 ? -16.088 -5.267 -3.575 1.00 91.81 90 LEU A CA 1
ATOM 672 C C . LEU A 1 90 ? -16.947 -4.511 -2.545 1.00 91.81 90 LEU A C 1
ATOM 674 O O . LEU A 1 90 ? -17.357 -5.120 -1.554 1.00 91.81 90 LEU A O 1
ATOM 678 N N . GLN A 1 91 ? -17.157 -3.205 -2.731 1.00 80.00 91 GLN A N 1
ATOM 679 C CA . GLN A 1 91 ? -17.906 -2.338 -1.814 1.00 80.00 91 GLN A CA 1
ATOM 680 C C . GLN A 1 91 ? -19.374 -2.173 -2.193 1.00 80.00 91 GLN A C 1
ATOM 682 O O . GLN A 1 91 ? -19.707 -2.238 -3.395 1.00 80.00 91 GLN A O 1
#

Sequence (91 aa):
WEMLNWPVDAKTVVGGSDNKVALAPLPVAEVNPPAPPVKASWVHKTGSTGGFGSYVAFIPEKQLGIVMLANKSYPNPARVEAAYHILEALQ

Secondary structure (DSSP, 8-state):
-EEEESS--HHHHHHHTSHHHHTS-------SSPPPPPSSEEEEEEEE-SS-EEEEEEEGGGTEEEEEEESS---HHHHHHHHHHHHHHT-

pLDDT: mean 96.71, std 2.38, range [80.0, 98.81]